Protein AF-X1T639-F1 (afdb_monomer)

Radius of gyration: 18.76 Å; Cα contacts (8 Å, |Δi|>4): 144; chains: 1; bounding box: 60×32×36 Å

Foldseek 3Di:
DDKDWDCWDFDQDPNKTKIKGWIWDDDPQEIETDIEIEIQEDEPVVCCVPPVVPPDDPPPDPDPDPPGYYDYDYHYHYPYYHYPCPDPPPPDPPD

Solvent-accessible surface area (backbone atoms only — not comparable to full-atom values): 5911 Å² total; per-residue (Å²): 128,52,74,48,75,44,77,71,45,86,40,80,57,97,90,33,57,33,41,36,32,34,41,42,36,46,49,102,73,32,37,38,39,43,35,44,35,38,28,66,56,46,46,51,63,58,48,43,53,70,70,67,56,67,81,79,72,85,74,90,60,99,60,87,74,83,86,54,55,76,50,71,50,75,48,77,49,51,79,40,77,43,72,77,81,71,74,78,71,74,71,83,80,72,132

Organism: NCBI:txid412755

Secondary structure (DSSP, 8-state):
-EEEEEEEEEEEETTEEEEEEEEEEEETTEEEEEEEEEES-EEHHHHIIIIISGGG------S----PPEEEEEEEEES-EEPP-----------

Sequence (95 aa):
KNKVLVKTADLNWEGRNLEINGNINLLSKTIGLDIDLSTDGISWDNFKKEFLSQGKKESRNKQKKWDLPVSGMVRLNSDYFSLPLSRCQLADIFL

Nearest PDB structures (foldseek):
  3o6z-assembly1_B  TM=4.169E-01  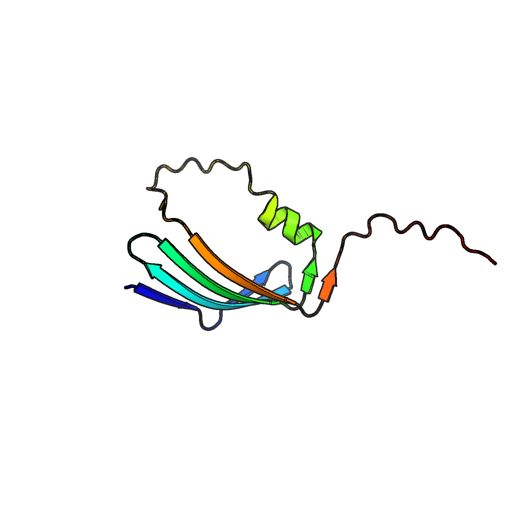e=8.957E-01  Escherichia coli K-12
  7dmx-assembly2_B  TM=6.667E-01  e=1.615E+00  Aequorea victoria
  3o69-assembly1_A  TM=4.093E-01  e=1.243E+00  Escherichia coli K-12
  7dna-assembly4_F  TM=6.166E-01  e=1.416E+00  Aequorea victoria
  7dna-assembly2_B  TM=6.106E-01  e=3.107E+00  Aequorea victoria

Structure (mmCIF, N/CA/C/O backbone):
data_AF-X1T639-F1
#
_entry.id   AF-X1T639-F1
#
loop_
_atom_site.group_PDB
_atom_site.id
_atom_site.type_symbol
_atom_site.label_atom_id
_atom_site.label_alt_id
_atom_site.label_comp_id
_atom_site.label_asym_id
_atom_site.label_entity_id
_atom_site.label_seq_id
_atom_site.pdbx_PDB_ins_code
_atom_site.Cartn_x
_atom_site.Cartn_y
_atom_site.Cartn_z
_atom_site.occupancy
_atom_site.B_iso_or_equiv
_atom_site.auth_seq_id
_atom_site.auth_comp_id
_atom_site.auth_asym_id
_atom_site.auth_atom_id
_atom_site.pdbx_PDB_model_num
ATOM 1 N N . LYS A 1 1 ? -19.502 -6.870 13.607 1.00 55.53 1 LYS A N 1
ATOM 2 C CA . LYS A 1 1 ? -18.201 -6.863 12.894 1.00 55.53 1 LYS A CA 1
ATOM 3 C C . LYS A 1 1 ? -18.532 -6.760 11.420 1.00 55.53 1 LYS A C 1
ATOM 5 O O . LYS A 1 1 ? -19.221 -7.650 10.942 1.00 55.53 1 LYS A O 1
ATOM 10 N N . ASN A 1 2 ? -18.127 -5.684 10.750 1.00 66.44 2 ASN A N 1
ATOM 11 C CA . ASN A 1 2 ? -18.417 -5.499 9.328 1.00 66.44 2 ASN A CA 1
ATOM 12 C C . ASN A 1 2 ? -17.141 -5.797 8.542 1.00 66.44 2 ASN A C 1
ATOM 14 O O . ASN A 1 2 ? -16.070 -5.305 8.902 1.00 66.44 2 ASN A O 1
ATOM 18 N N . LYS A 1 3 ? -17.258 -6.640 7.519 1.00 67.62 3 LYS A N 1
ATOM 19 C CA . LYS A 1 3 ? -16.151 -7.070 6.669 1.00 67.62 3 LYS A CA 1
ATOM 20 C C . LYS A 1 3 ? -16.484 -6.683 5.236 1.00 67.62 3 LYS A C 1
ATOM 22 O O . LYS A 1 3 ? -17.532 -7.078 4.732 1.00 67.62 3 LYS A O 1
ATOM 27 N N . VAL A 1 4 ? -15.610 -5.906 4.613 1.00 73.56 4 VAL A N 1
ATOM 28 C CA . VAL A 1 4 ? -15.704 -5.547 3.200 1.00 73.56 4 VAL A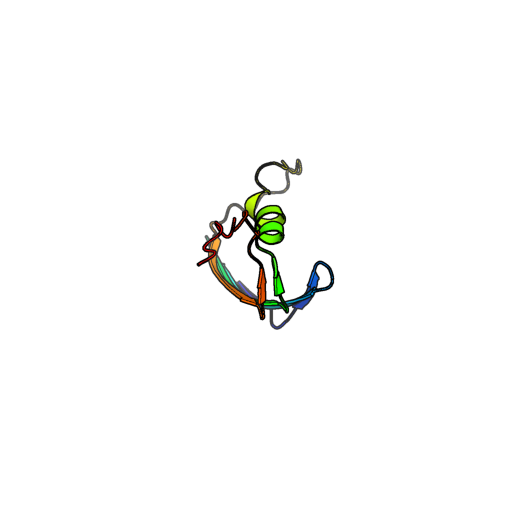 CA 1
ATOM 29 C C . VAL A 1 4 ? -14.618 -6.320 2.478 1.00 73.56 4 VAL A C 1
ATOM 31 O O . VAL A 1 4 ? -13.434 -6.134 2.746 1.00 73.56 4 VAL A O 1
ATOM 34 N N . LEU A 1 5 ? -15.034 -7.214 1.589 1.00 69.56 5 LEU A N 1
ATOM 35 C CA . LEU A 1 5 ? -14.122 -8.004 0.779 1.00 69.56 5 LEU A CA 1
ATOM 36 C C . LEU A 1 5 ? -14.040 -7.368 -0.605 1.00 69.56 5 LEU A C 1
ATOM 38 O O . LEU A 1 5 ? -15.053 -7.242 -1.293 1.00 69.56 5 LEU A O 1
ATOM 42 N N . VAL A 1 6 ? -12.839 -6.959 -0.988 1.00 70.06 6 VAL A N 1
ATOM 43 C CA . VAL A 1 6 ? -12.530 -6.444 -2.318 1.00 70.06 6 VAL A CA 1
ATOM 44 C C . VAL A 1 6 ? -11.952 -7.618 -3.093 1.00 70.06 6 VAL A C 1
ATOM 46 O O . VAL A 1 6 ? -10.837 -8.040 -2.817 1.00 70.06 6 VAL A O 1
ATOM 49 N N . LYS A 1 7 ? -12.746 -8.222 -3.985 1.00 59.12 7 LYS A N 1
ATOM 50 C CA . LYS A 1 7 ? -12.295 -9.397 -4.750 1.00 59.12 7 LYS A CA 1
ATOM 51 C C . LYS A 1 7 ? -11.290 -9.000 -5.824 1.00 59.12 7 LYS A C 1
ATOM 53 O O . LYS A 1 7 ? -10.199 -9.545 -5.837 1.00 59.12 7 LYS A O 1
ATOM 58 N N . THR A 1 8 ? -11.673 -8.047 -6.665 1.00 63.28 8 THR A N 1
ATOM 59 C CA . THR A 1 8 ? -10.833 -7.482 -7.719 1.00 63.28 8 THR A CA 1
ATOM 60 C C . THR A 1 8 ? -11.425 -6.130 -8.100 1.00 63.28 8 THR A C 1
ATOM 62 O O . THR A 1 8 ? -12.640 -6.027 -8.293 1.00 63.28 8 THR A O 1
ATOM 65 N N . ALA A 1 9 ? -10.598 -5.097 -8.179 1.00 70.56 9 ALA A N 1
ATOM 66 C CA . ALA A 1 9 ? -10.936 -3.857 -8.862 1.00 70.56 9 ALA A CA 1
ATOM 67 C C . ALA A 1 9 ? -9.833 -3.563 -9.874 1.00 70.56 9 ALA A C 1
ATOM 69 O O . ALA A 1 9 ? -8.686 -3.385 -9.470 1.00 70.56 9 ALA A O 1
ATOM 70 N N . ASP A 1 10 ? -10.205 -3.523 -11.151 1.00 65.31 10 ASP A N 1
ATOM 71 C CA . ASP A 1 10 ? -9.319 -3.121 -12.235 1.00 65.31 10 ASP A CA 1
ATOM 72 C C . ASP A 1 10 ? -9.412 -1.609 -12.400 1.00 65.31 10 ASP A C 1
ATOM 74 O O . ASP A 1 10 ? -10.455 -1.049 -12.752 1.00 65.31 10 ASP A O 1
ATOM 78 N N . LEU A 1 11 ? -8.314 -0.937 -12.096 1.00 72.94 11 LEU A N 1
ATOM 79 C CA . LEU A 1 11 ? -8.180 0.501 -12.225 1.00 72.94 11 LEU A CA 1
ATOM 80 C C . LEU A 1 11 ? -7.124 0.790 -13.281 1.00 72.94 11 LEU A C 1
ATOM 82 O O . LEU A 1 11 ? -6.036 0.223 -13.256 1.00 72.94 11 LEU A O 1
ATOM 86 N N . ASN A 1 12 ? -7.432 1.708 -14.192 1.00 68.00 12 ASN A N 1
ATOM 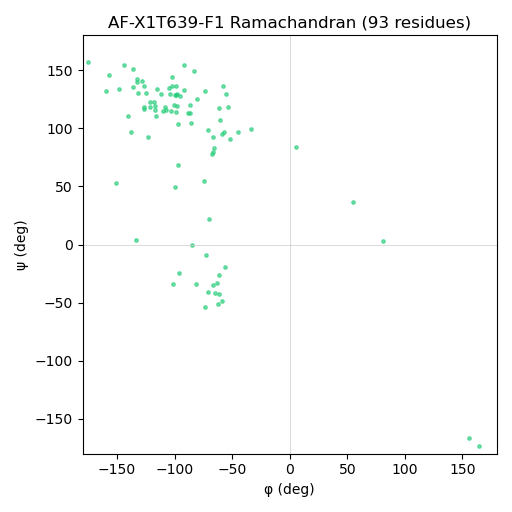87 C CA . ASN A 1 12 ? -6.406 2.285 -15.043 1.00 68.00 12 ASN A CA 1
ATOM 88 C C . ASN A 1 12 ? -5.784 3.478 -14.308 1.00 68.00 12 ASN A C 1
ATOM 90 O O . ASN A 1 12 ? -6.458 4.484 -14.073 1.00 68.00 12 ASN A O 1
ATOM 94 N N . TRP A 1 13 ? -4.516 3.362 -13.927 1.00 66.31 13 TRP A N 1
ATOM 95 C CA . TRP A 1 13 ? -3.757 4.438 -13.298 1.00 66.31 13 TRP A CA 1
ATOM 96 C C . TRP A 1 13 ? -2.601 4.841 -14.214 1.00 66.31 13 TRP A C 1
ATOM 98 O O . TRP A 1 13 ? -1.679 4.070 -14.428 1.00 66.31 13 TRP A O 1
ATOM 108 N N . GLU A 1 14 ? -2.657 6.038 -14.806 1.00 67.69 14 GLU A N 1
ATOM 109 C CA . GLU A 1 14 ? -1.628 6.533 -15.746 1.00 67.69 14 GLU A CA 1
ATOM 110 C C . GLU A 1 14 ? -1.352 5.598 -16.943 1.00 67.69 14 GLU A C 1
ATOM 112 O O . GLU A 1 14 ? -0.217 5.467 -17.402 1.00 67.69 14 GLU A O 1
ATOM 117 N N . GLY A 1 15 ? -2.389 4.935 -17.464 1.00 69.31 15 GLY A N 1
ATOM 118 C CA . GLY A 1 15 ? -2.246 3.972 -18.558 1.00 69.31 15 GLY A CA 1
ATOM 119 C C . GLY A 1 15 ? -1.789 2.584 -18.108 1.00 69.31 15 GLY A C 1
ATOM 120 O O . GLY A 1 15 ? -1.607 1.720 -18.961 1.00 69.31 15 GLY A O 1
ATOM 121 N N . ARG A 1 16 ? -1.637 2.368 -16.798 1.00 71.50 16 ARG A N 1
ATOM 122 C CA . ARG A 1 16 ? -1.239 1.099 -16.186 1.00 71.50 16 ARG A CA 1
ATOM 123 C C . ARG A 1 16 ? -2.426 0.377 -15.597 1.00 71.50 16 ARG A C 1
ATOM 125 O O . ARG A 1 16 ? -3.322 1.013 -15.036 1.00 71.50 16 ARG A O 1
ATOM 132 N N . ASN A 1 17 ? -2.412 -0.943 -15.690 1.00 74.75 17 ASN A N 1
ATOM 133 C CA . ASN A 1 17 ? -3.410 -1.760 -15.018 1.00 74.75 17 ASN A CA 1
ATOM 134 C C . ASN A 1 17 ? -3.012 -1.925 -13.549 1.00 74.75 17 ASN A C 1
ATOM 136 O O . ASN A 1 17 ? -1.892 -2.329 -13.231 1.00 74.75 17 ASN A O 1
ATOM 140 N N . LEU A 1 18 ? -3.932 -1.574 -12.658 1.00 76.81 18 LEU A N 1
ATOM 141 C CA . LEU A 1 18 ? -3.838 -1.788 -11.224 1.00 76.81 18 LEU A CA 1
ATOM 142 C C . LEU A 1 18 ? -4.963 -2.734 -10.818 1.00 76.81 18 LEU A C 1
ATOM 144 O O . LEU A 1 18 ? -6.136 -2.379 -10.907 1.00 76.81 18 LEU A O 1
ATOM 148 N N . GLU A 1 19 ? -4.585 -3.911 -10.347 1.00 76.44 19 GLU A N 1
ATOM 149 C CA . GLU A 1 19 ? -5.475 -4.893 -9.753 1.00 76.44 19 GLU A CA 1
ATOM 150 C C . GLU A 1 19 ? -5.414 -4.767 -8.225 1.00 76.44 19 GLU A C 1
ATOM 152 O O . GLU A 1 19 ? -4.338 -4.750 -7.622 1.00 76.44 19 GLU A O 1
ATOM 157 N N . ILE A 1 20 ? -6.576 -4.671 -7.579 1.00 78.88 20 ILE A N 1
ATOM 158 C CA . ILE A 1 20 ? -6.688 -4.591 -6.117 1.00 78.88 20 ILE A CA 1
ATOM 159 C C . ILE A 1 20 ? -7.471 -5.786 -5.589 1.00 78.88 20 ILE A C 1
ATOM 161 O O . ILE A 1 20 ? -8.648 -5.940 -5.917 1.00 78.88 20 ILE A O 1
ATOM 165 N N . ASN A 1 21 ? -6.864 -6.562 -4.693 1.00 77.62 21 ASN A N 1
ATOM 166 C CA . ASN A 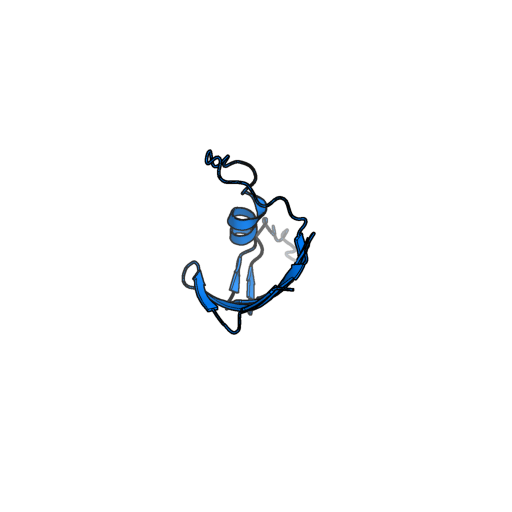1 21 ? -7.520 -7.634 -3.953 1.00 77.62 21 ASN A CA 1
ATOM 167 C C . ASN A 1 21 ? -7.258 -7.450 -2.456 1.00 77.62 21 ASN A C 1
ATOM 169 O O . ASN A 1 21 ? -6.176 -7.049 -2.041 1.00 77.62 21 ASN A O 1
ATOM 173 N N . GLY A 1 22 ? -8.245 -7.699 -1.607 1.00 76.62 22 GLY A N 1
ATOM 174 C CA . GLY A 1 22 ? -8.002 -7.644 -0.178 1.00 76.62 22 GLY A CA 1
ATOM 175 C C . GLY A 1 22 ? -9.243 -7.5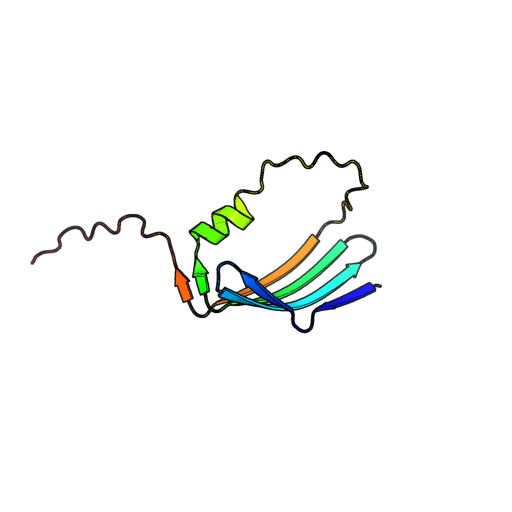86 0.678 1.00 76.62 22 GLY A C 1
ATOM 176 O O . GLY A 1 22 ? -10.390 -7.711 0.240 1.00 76.62 22 GLY A O 1
ATOM 177 N N . ASN A 1 23 ? -8.997 -7.390 1.962 1.00 76.19 23 ASN A N 1
ATOM 178 C CA . ASN A 1 23 ? -10.027 -7.369 2.971 1.00 76.19 23 ASN A CA 1
ATOM 179 C C . ASN A 1 23 ? -9.875 -6.156 3.888 1.00 76.19 23 ASN A C 1
ATOM 181 O O . ASN A 1 23 ? -8.824 -5.914 4.480 1.00 76.19 23 ASN A O 1
ATOM 185 N N . ILE A 1 24 ? -10.981 -5.441 4.065 1.00 80.50 24 ILE A N 1
ATOM 186 C CA . ILE A 1 24 ? -11.107 -4.335 5.004 1.00 80.50 24 ILE A CA 1
ATOM 187 C C . ILE A 1 24 ? -12.024 -4.797 6.136 1.00 80.50 24 ILE A C 1
ATOM 189 O O . ILE A 1 24 ? -13.218 -5.051 5.949 1.00 80.50 24 ILE A O 1
ATOM 193 N N . ASN A 1 25 ? -11.469 -4.891 7.341 1.00 75.88 25 ASN A N 1
ATOM 194 C CA . ASN A 1 25 ? -12.206 -5.258 8.544 1.00 75.88 25 ASN A CA 1
ATOM 195 C C . ASN A 1 25 ? -12.477 -4.012 9.392 1.00 75.88 25 ASN A C 1
ATOM 197 O O . ASN A 1 25 ? -11.562 -3.425 9.968 1.00 75.88 25 ASN A O 1
ATOM 201 N N . LEU A 1 26 ? -13.747 -3.640 9.540 1.00 73.50 26 LEU A N 1
ATOM 202 C CA . LEU A 1 26 ? -14.151 -2.570 10.448 1.00 73.50 26 LEU A CA 1
ATOM 203 C C . LEU A 1 26 ? -14.352 -3.158 11.851 1.00 73.50 26 LEU A C 1
ATOM 205 O O . LEU A 1 26 ? -15.342 -3.853 12.128 1.00 73.50 26 LEU A O 1
ATOM 209 N N . LEU A 1 27 ? -13.391 -2.895 12.737 1.00 73.50 27 LEU A N 1
ATOM 210 C CA . LEU A 1 27 ? -13.488 -3.175 14.167 1.00 73.50 27 LEU A CA 1
ATOM 211 C C . LEU A 1 27 ? -14.046 -1.937 14.878 1.00 73.50 27 LEU A C 1
ATOM 213 O O . LEU A 1 27 ? -13.896 -0.811 14.415 1.00 73.50 27 LEU A O 1
ATOM 217 N N . SER A 1 28 ? -14.685 -2.130 16.031 1.00 71.19 28 SER A N 1
ATOM 218 C CA . SER A 1 28 ? -15.381 -1.063 16.771 1.00 71.19 28 SER A CA 1
ATOM 219 C C . SER A 1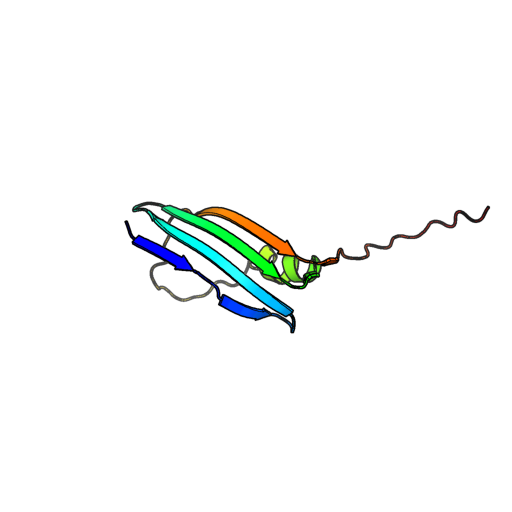 28 ? -14.508 0.145 17.134 1.00 71.19 28 SER A C 1
ATOM 221 O O . SER A 1 28 ? -15.047 1.209 17.424 1.00 71.19 28 SER A O 1
ATOM 223 N N . LYS A 1 29 ? -13.180 -0.015 17.133 1.00 80.44 29 LYS A N 1
ATOM 224 C CA . LYS A 1 29 ? -12.204 1.028 17.470 1.00 80.44 29 LYS A CA 1
ATOM 225 C C . LYS A 1 29 ? -11.034 1.122 16.483 1.00 80.44 29 LYS A C 1
ATOM 227 O O . LYS A 1 29 ? -10.098 1.864 16.750 1.00 80.44 29 LYS A O 1
ATOM 232 N N . THR A 1 30 ? -11.027 0.352 15.394 1.00 79.56 30 THR A N 1
ATOM 233 C CA . THR A 1 30 ? -9.866 0.259 14.487 1.00 79.56 30 THR A CA 1
ATOM 234 C C . THR A 1 30 ? -10.310 -0.200 13.106 1.00 79.56 30 THR A C 1
ATOM 236 O O . THR A 1 30 ? -11.211 -1.029 12.982 1.00 79.56 30 THR A O 1
ATOM 239 N N . ILE A 1 31 ? -9.653 0.296 12.066 1.00 82.44 31 ILE A N 1
ATOM 240 C CA . ILE A 1 31 ? -9.800 -0.226 10.708 1.00 82.44 31 ILE A CA 1
ATOM 241 C C . ILE A 1 31 ? -8.628 -1.173 10.450 1.00 82.44 31 ILE A C 1
ATOM 243 O O . ILE A 1 31 ? -7.478 -0.745 10.438 1.00 82.44 31 ILE A O 1
ATOM 247 N N . GLY A 1 32 ? -8.932 -2.460 10.291 1.00 84.38 32 GLY A N 1
ATOM 248 C CA . GLY A 1 32 ? -7.973 -3.494 9.919 1.00 84.38 32 GLY A CA 1
ATOM 249 C C . GLY A 1 32 ? -7.840 -3.584 8.402 1.00 84.38 32 GLY A C 1
ATOM 250 O O . GLY A 1 32 ? -8.839 -3.877 7.742 1.00 84.38 32 GLY A O 1
ATOM 251 N N . LEU A 1 33 ? -6.642 -3.362 7.861 1.00 85.38 33 LEU A N 1
ATOM 252 C CA . LEU A 1 33 ? -6.361 -3.465 6.424 1.00 85.38 33 LEU A CA 1
ATOM 253 C C . LEU A 1 33 ? -5.438 -4.649 6.119 1.00 85.38 33 LEU A C 1
ATOM 255 O O . LEU A 1 33 ? -4.378 -4.790 6.722 1.00 85.38 33 LEU A O 1
ATOM 259 N N . ASP A 1 34 ? -5.831 -5.478 5.163 1.00 85.94 34 ASP A N 1
ATOM 260 C CA . ASP A 1 34 ? -4.958 -6.476 4.543 1.00 85.94 34 ASP A CA 1
ATOM 261 C C . ASP A 1 34 ? -5.246 -6.440 3.042 1.00 85.94 34 ASP A C 1
ATOM 263 O O . ASP A 1 34 ? -6.280 -6.944 2.594 1.00 85.94 34 ASP A O 1
ATOM 267 N N . ILE A 1 35 ? -4.422 -5.698 2.301 1.00 84.56 35 ILE A N 1
ATOM 268 C CA . ILE A 1 35 ? -4.644 -5.388 0.884 1.00 84.56 35 ILE A CA 1
ATOM 269 C C . ILE A 1 35 ? -3.419 -5.816 0.086 1.00 84.5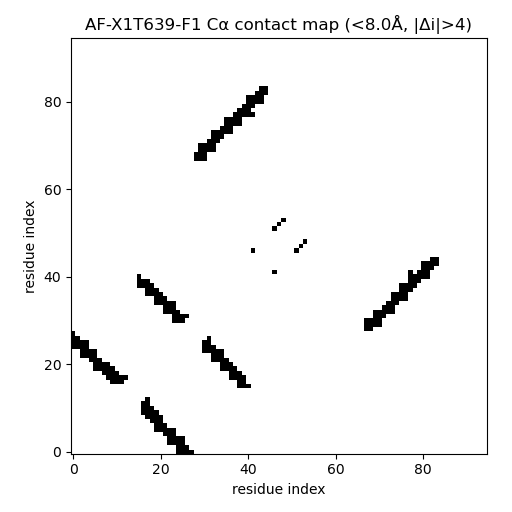6 35 ILE A C 1
ATOM 271 O O . ILE A 1 35 ? -2.302 -5.422 0.413 1.00 84.56 35 ILE A O 1
ATOM 275 N N . ASP A 1 36 ? -3.660 -6.553 -0.989 1.00 83.50 36 ASP A N 1
ATOM 276 C CA . ASP A 1 36 ? -2.687 -6.903 -2.008 1.00 83.50 36 ASP A CA 1
ATOM 277 C C . ASP A 1 36 ? -3.004 -6.111 -3.287 1.00 83.50 36 ASP A C 1
ATOM 279 O O . ASP A 1 36 ? -4.084 -6.206 -3.875 1.00 83.50 36 ASP A O 1
ATOM 283 N N . LEU A 1 37 ? -2.055 -5.279 -3.699 1.00 82.94 37 LEU A N 1
ATOM 284 C CA . LEU A 1 37 ? -2.093 -4.491 -4.925 1.00 82.94 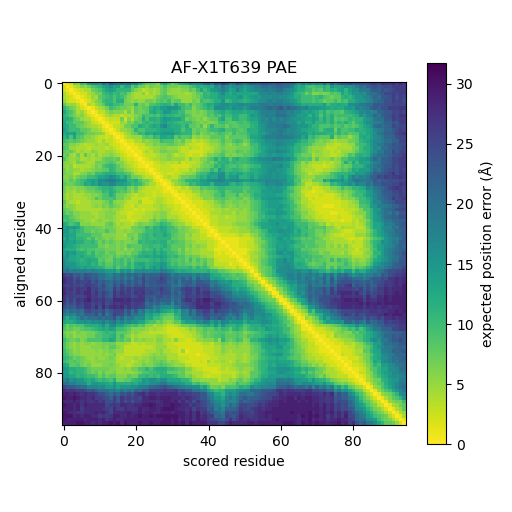37 LEU A CA 1
ATOM 285 C C . LEU A 1 37 ? -1.159 -5.141 -5.940 1.00 82.94 37 LEU A C 1
ATOM 287 O O . LEU A 1 37 ? -0.026 -5.468 -5.591 1.00 82.94 37 LEU A O 1
ATOM 291 N N . SER A 1 38 ? -1.597 -5.283 -7.185 1.00 82.88 38 SER A N 1
ATOM 292 C CA . SER A 1 38 ? -0.757 -5.752 -8.290 1.00 82.88 38 SER A CA 1
ATOM 293 C C . SER A 1 38 ? -0.825 -4.761 -9.442 1.00 82.88 38 SER A C 1
ATOM 295 O O . SER A 1 38 ? -1.897 -4.261 -9.765 1.00 82.88 38 SER A O 1
ATOM 297 N N . THR A 1 39 ? 0.306 -4.437 -10.058 1.00 82.31 39 THR A N 1
ATOM 298 C CA . THR A 1 39 ? 0.340 -3.535 -11.215 1.00 82.31 39 THR A CA 1
ATOM 299 C C . THR A 1 39 ? 1.402 -3.956 -12.221 1.00 82.31 39 THR A C 1
ATOM 301 O O . THR A 1 39 ? 2.392 -4.584 -11.854 1.00 82.31 39 THR A O 1
ATOM 304 N N . ASP A 1 40 ? 1.210 -3.598 -13.490 1.00 82.00 40 ASP A N 1
ATOM 305 C CA . ASP A 1 40 ? 2.212 -3.838 -14.535 1.00 82.00 40 ASP A CA 1
ATOM 306 C C . ASP A 1 40 ? 3.533 -3.097 -14.257 1.00 82.00 40 ASP A C 1
ATOM 308 O O . ASP A 1 40 ? 4.600 -3.548 -14.660 1.00 82.00 40 ASP A O 1
ATOM 312 N N . GLY A 1 41 ? 3.509 -1.990 -13.514 1.00 79.00 41 GLY A N 1
ATOM 313 C CA . GLY A 1 41 ? 4.719 -1.292 -13.127 1.00 79.00 41 GLY A CA 1
ATOM 314 C C . GLY A 1 41 ? 4.484 -0.131 -12.183 1.00 79.00 41 GLY A C 1
ATOM 315 O O . GLY A 1 41 ? 3.463 0.553 -12.247 1.00 79.00 41 GLY A O 1
ATOM 316 N N . ILE A 1 42 ? 5.519 0.240 -11.431 1.00 81.25 42 ILE A N 1
ATOM 317 C CA . ILE A 1 42 ? 5.494 1.447 -10.603 1.00 81.25 42 ILE A CA 1
ATOM 318 C C . ILE A 1 42 ? 6.755 2.297 -10.776 1.00 81.25 42 ILE A C 1
ATOM 320 O O . ILE A 1 42 ? 7.873 1.789 -10.869 1.00 81.25 42 ILE A O 1
ATOM 324 N N . SER A 1 43 ? 6.564 3.617 -10.817 1.00 79.88 43 SER A N 1
ATOM 325 C CA . SER A 1 43 ? 7.650 4.592 -10.725 1.00 79.88 43 SER A CA 1
ATOM 326 C C . SER A 1 43 ? 7.738 5.150 -9.313 1.00 79.88 43 SER A C 1
ATOM 328 O O . SER A 1 43 ? 6.747 5.641 -8.767 1.00 79.88 43 SER A O 1
ATOM 330 N N . TRP A 1 44 ? 8.936 5.120 -8.729 1.00 81.12 44 TRP A N 1
ATOM 331 C CA . TRP A 1 44 ? 9.167 5.617 -7.375 1.00 81.12 44 TRP A CA 1
ATOM 332 C C . TRP A 1 44 ? 8.894 7.119 -7.236 1.00 81.12 44 TRP A C 1
ATOM 334 O O . TRP A 1 44 ? 8.433 7.570 -6.188 1.00 81.12 44 TRP A O 1
ATOM 344 N N . ASP A 1 45 ? 9.143 7.909 -8.281 1.00 78.62 45 ASP A N 1
ATOM 345 C CA . ASP A 1 45 ? 8.858 9.345 -8.249 1.00 78.62 45 ASP A CA 1
ATOM 346 C C . ASP A 1 45 ? 7.356 9.628 -8.285 1.00 78.62 45 ASP A C 1
ATOM 348 O O . ASP A 1 45 ? 6.881 10.450 -7.495 1.00 78.62 45 ASP A O 1
ATOM 352 N N . ASN A 1 46 ? 6.594 8.887 -9.096 1.00 74.12 46 ASN A N 1
ATOM 353 C CA . ASN A 1 46 ? 5.132 8.988 -9.111 1.00 74.12 46 ASN A CA 1
ATOM 354 C C . ASN A 1 46 ? 4.543 8.519 -7.777 1.00 74.12 46 ASN A C 1
ATOM 356 O O . ASN A 1 46 ? 3.691 9.200 -7.211 1.00 74.12 46 ASN A O 1
ATOM 360 N N . PHE A 1 47 ? 5.065 7.425 -7.211 1.00 76.00 47 PHE A N 1
ATOM 361 C CA . PHE A 1 47 ? 4.661 6.958 -5.887 1.00 76.00 47 PHE A CA 1
ATOM 362 C C . PHE A 1 47 ? 4.898 8.023 -4.807 1.00 76.00 47 PHE A C 1
ATOM 364 O O . PHE A 1 47 ? 3.990 8.350 -4.045 1.00 76.00 47 PHE A O 1
ATOM 371 N N . LYS A 1 48 ? 6.090 8.633 -4.759 1.00 77.25 48 LYS A N 1
ATOM 372 C CA . LYS A 1 48 ? 6.394 9.705 -3.795 1.00 77.25 48 LYS A CA 1
ATOM 373 C C . LYS A 1 48 ? 5.491 10.921 -3.987 1.00 77.25 48 LYS A C 1
ATOM 375 O O . LYS A 1 48 ? 5.005 11.483 -3.006 1.00 77.25 48 LYS A O 1
ATOM 380 N N . LYS A 1 49 ? 5.254 11.331 -5.232 1.00 76.19 49 LYS A N 1
ATOM 381 C CA . LYS A 1 49 ? 4.381 12.464 -5.541 1.00 76.19 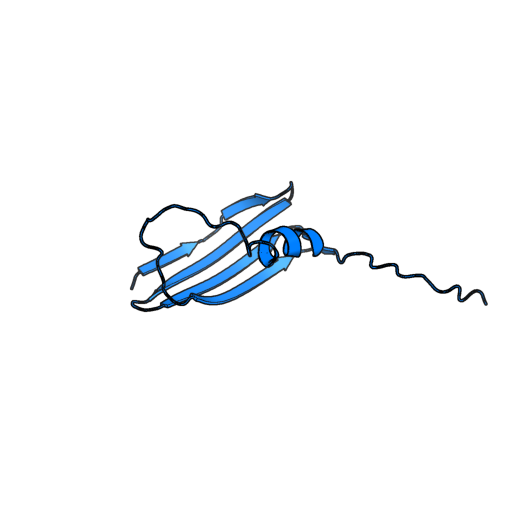49 LYS A CA 1
ATOM 382 C C . LYS A 1 49 ? 2.949 12.190 -5.084 1.00 76.19 49 LYS A C 1
ATOM 384 O O . LYS A 1 49 ? 2.396 12.989 -4.341 1.00 76.19 49 LYS A O 1
ATOM 389 N N . GLU A 1 50 ? 2.361 11.062 -5.444 1.00 72.50 50 GLU A N 1
ATOM 390 C CA . GLU A 1 50 ? 0.944 10.822 -5.166 1.00 72.50 50 GLU A CA 1
ATOM 391 C C . GLU A 1 50 ? 0.683 10.348 -3.734 1.00 72.50 50 GLU A C 1
ATOM 393 O O . GLU A 1 50 ? -0.325 10.735 -3.156 1.00 72.50 50 GLU A O 1
ATOM 398 N N . PHE A 1 51 ? 1.578 9.573 -3.116 1.00 70.50 51 PHE A N 1
ATOM 399 C CA . PHE A 1 51 ? 1.336 9.005 -1.783 1.00 70.50 51 PHE A CA 1
ATOM 400 C C . PHE A 1 51 ? 2.043 9.754 -0.651 1.00 70.50 51 PHE A C 1
ATOM 402 O O . PHE A 1 51 ? 1.483 9.863 0.438 1.00 70.50 51 PHE A O 1
ATOM 409 N N . LEU A 1 52 ? 3.243 10.305 -0.877 1.00 68.94 52 LEU A N 1
ATOM 410 C CA . LEU A 1 52 ? 4.004 10.986 0.185 1.00 68.94 52 LEU A CA 1
ATOM 411 C C . LEU A 1 52 ? 3.822 12.507 0.188 1.00 68.94 52 LEU A C 1
ATOM 413 O O . LEU A 1 52 ? 3.979 13.133 1.235 1.00 68.94 52 LEU A O 1
ATOM 417 N N . SER A 1 53 ? 3.472 13.125 -0.946 1.00 62.88 53 SER A N 1
ATOM 418 C CA . SER A 1 53 ? 3.332 14.588 -1.017 1.00 62.88 53 SER A CA 1
ATOM 419 C C . SER A 1 53 ? 1.956 15.123 -0.583 1.00 62.88 53 SER A C 1
ATOM 421 O O . SER A 1 53 ? 1.770 16.337 -0.483 1.00 62.88 53 SER A O 1
ATOM 423 N N . GLN A 1 54 ? 1.011 14.252 -0.198 1.00 57.31 54 GLN A N 1
ATOM 424 C CA . GLN A 1 54 ? -0.337 14.628 0.275 1.00 57.31 54 GLN A CA 1
ATOM 425 C C . GLN A 1 54 ? -0.386 15.307 1.663 1.00 57.31 54 GLN A C 1
ATOM 427 O O . GLN A 1 54 ? -1.428 15.360 2.312 1.00 57.31 54 GLN A O 1
ATOM 432 N N . GLY A 1 55 ? 0.713 15.902 2.122 1.00 52.66 55 GLY A N 1
ATOM 433 C CA . GLY A 1 55 ? 0.789 16.566 3.421 1.00 52.66 55 GLY A CA 1
ATOM 434 C C . GLY A 1 55 ? 0.051 17.908 3.547 1.00 52.66 55 GLY A C 1
ATOM 435 O O . GLY A 1 55 ? -0.015 18.423 4.658 1.00 52.66 55 GLY A O 1
ATOM 436 N N . LYS A 1 56 ? -0.475 18.534 2.477 1.00 51.16 56 LYS A N 1
ATOM 437 C CA . LYS A 1 56 ? -1.000 19.922 2.565 1.00 51.16 56 LYS A CA 1
ATOM 438 C C . LYS A 1 56 ? -2.141 20.279 1.601 1.00 51.16 56 LYS A C 1
ATOM 440 O O . LYS A 1 56 ? -2.084 21.304 0.925 1.00 51.16 56 LYS A O 1
ATOM 445 N N . LYS A 1 57 ? -3.224 19.504 1.559 1.00 50.00 57 LYS A N 1
ATOM 446 C CA . LYS A 1 57 ? -4.515 20.056 1.105 1.00 50.00 57 LYS A CA 1
ATOM 447 C C . LYS A 1 57 ? -5.559 19.850 2.189 1.00 50.00 57 LYS A C 1
ATOM 449 O O . LYS A 1 57 ? -6.203 18.810 2.277 1.00 50.00 57 LYS A O 1
ATOM 454 N N . GLU A 1 58 ? -5.694 20.866 3.040 1.00 48.00 58 GLU A N 1
ATOM 455 C CA . GLU A 1 58 ? -6.818 21.002 3.960 1.00 48.00 58 GLU A CA 1
ATOM 456 C C . GLU A 1 58 ? -8.121 21.013 3.157 1.00 48.00 58 GLU A C 1
ATOM 458 O O . GLU A 1 58 ? -8.553 22.037 2.628 1.00 48.00 58 GLU A O 1
ATOM 463 N N . SER A 1 59 ? -8.761 19.853 3.054 1.00 48.75 59 SER A N 1
ATOM 464 C CA . SER A 1 59 ? -10.134 19.781 2.581 1.00 48.75 59 SER A CA 1
ATOM 465 C C . SER A 1 59 ? -11.029 20.368 3.675 1.00 48.75 59 SER A C 1
ATOM 467 O O . SER A 1 59 ? -11.321 19.721 4.685 1.00 48.75 59 SER A O 1
ATOM 469 N N . ARG A 1 60 ? -11.410 21.641 3.508 1.00 48.25 60 ARG A N 1
ATOM 470 C CA . ARG A 1 60 ? -12.465 22.308 4.281 1.00 48.25 60 ARG A CA 1
ATOM 471 C C . ARG A 1 60 ? -13.803 21.655 3.941 1.00 48.25 60 ARG A C 1
ATOM 473 O O . ARG A 1 60 ? -14.582 22.189 3.163 1.00 48.25 60 ARG A O 1
ATOM 480 N N . ASN A 1 61 ? -14.086 20.507 4.540 1.00 48.97 61 ASN A N 1
ATOM 481 C CA . ASN A 1 61 ? -15.449 20.013 4.627 1.00 48.97 61 ASN A CA 1
ATOM 482 C C . ASN A 1 61 ? -15.659 19.378 6.004 1.00 48.97 61 ASN A C 1
ATOM 484 O O . ASN A 1 61 ? -15.057 18.359 6.336 1.00 48.97 61 ASN A O 1
ATOM 488 N N . LYS A 1 62 ? -16.472 20.032 6.843 1.00 48.31 62 LYS A N 1
ATOM 489 C CA . LYS A 1 62 ? -16.834 19.596 8.204 1.00 48.31 62 LYS A CA 1
ATOM 490 C C . LYS A 1 62 ? -17.839 18.434 8.155 1.00 48.31 62 LYS A C 1
ATOM 492 O O . LYS A 1 62 ? -18.905 18.500 8.757 1.00 48.31 62 LYS A O 1
ATOM 497 N N . GLN A 1 63 ? -17.513 17.358 7.451 1.00 51.19 63 GLN A N 1
ATOM 498 C CA . GLN A 1 63 ? -18.167 16.069 7.660 1.00 51.19 63 GLN A CA 1
ATOM 499 C C . GLN A 1 63 ? -17.291 15.269 8.611 1.00 51.19 63 GLN A C 1
ATOM 501 O O . GLN A 1 63 ? -16.083 15.199 8.403 1.00 51.19 63 GLN A O 1
ATOM 506 N N . LYS A 1 64 ? -17.902 14.751 9.688 1.00 53.97 64 LYS A N 1
ATOM 507 C CA . LYS A 1 64 ? -17.275 13.940 10.744 1.00 53.97 64 LYS A CA 1
ATOM 508 C C . LYS A 1 64 ? -16.165 13.068 10.153 1.00 53.97 64 LYS A C 1
ATOM 510 O O . LYS A 1 64 ? -16.454 12.025 9.573 1.00 53.97 64 LYS A O 1
ATOM 515 N N . LYS A 1 65 ? -14.909 13.510 10.286 1.00 60.97 65 LYS A N 1
ATOM 516 C CA . LYS A 1 65 ? -13.758 12.688 9.925 1.00 60.97 65 LYS A CA 1
ATOM 517 C C . LYS A 1 65 ? -13.825 11.473 10.835 1.00 60.97 65 LYS A C 1
ATOM 519 O O . LYS A 1 65 ? -13.834 11.613 12.055 1.00 60.97 65 LYS A O 1
ATOM 524 N N . TRP A 1 66 ? -13.981 10.300 10.240 1.00 61.28 66 TRP A N 1
ATOM 525 C CA . TRP A 1 66 ? -13.780 9.052 10.953 1.00 61.28 66 TRP A CA 1
ATOM 526 C C . TRP A 1 66 ? -12.335 9.033 11.447 1.00 61.28 66 TRP A C 1
ATOM 528 O O . TRP A 1 66 ? -11.414 8.909 10.649 1.00 61.28 66 TRP A O 1
ATOM 538 N N . ASP A 1 67 ? -12.163 9.210 12.754 1.00 69.56 67 ASP A N 1
ATOM 539 C CA . ASP A 1 67 ? -10.867 9.249 13.435 1.00 69.56 67 ASP A CA 1
ATOM 540 C C . ASP A 1 67 ? -10.575 7.895 14.094 1.00 69.56 67 ASP A C 1
ATOM 542 O O . ASP A 1 67 ? -10.332 7.782 15.294 1.00 69.56 67 ASP A O 1
ATOM 546 N N . LEU A 1 68 ? -10.734 6.820 13.317 1.00 77.75 68 LEU A N 1
ATOM 547 C CA . LEU A 1 68 ? -10.382 5.483 13.777 1.00 77.75 68 LEU A CA 1
ATOM 548 C C . LEU A 1 68 ? -8.937 5.188 13.375 1.00 77.75 68 LEU A C 1
ATOM 550 O O . LEU A 1 68 ? -8.594 5.379 12.205 1.00 77.75 68 LEU A O 1
ATOM 554 N N . PRO A 1 69 ? -8.101 4.673 14.293 1.00 81.50 69 PRO A N 1
ATOM 555 C CA . PRO A 1 69 ? -6.767 4.227 13.938 1.00 81.50 69 PRO A CA 1
ATOM 556 C C . PRO A 1 69 ? -6.854 3.148 12.858 1.00 81.50 69 PRO A C 1
ATOM 558 O O . PRO A 1 69 ? -7.687 2.237 12.918 1.00 81.50 69 PRO A O 1
ATOM 561 N N . VAL A 1 70 ? -5.977 3.263 11.867 1.00 83.06 70 VAL A N 1
ATOM 562 C CA . VAL A 1 70 ? -5.809 2.281 10.799 1.00 83.06 70 VAL A CA 1
ATOM 563 C C . VAL A 1 70 ? -4.612 1.408 11.158 1.00 83.06 70 VAL A C 1
ATOM 565 O O . VAL A 1 70 ? -3.543 1.921 11.479 1.00 83.06 70 VAL A O 1
ATOM 568 N N . SER A 1 71 ? -4.789 0.091 11.134 1.00 83.94 71 SER A N 1
ATOM 569 C CA . SER A 1 71 ? -3.735 -0.885 11.417 1.00 83.94 71 SER A CA 1
ATOM 570 C C . SER A 1 71 ? -3.802 -2.002 10.389 1.00 83.94 71 SER A C 1
ATOM 572 O O . SER A 1 71 ? -4.890 -2.473 10.058 1.00 83.94 71 SER A O 1
ATOM 574 N N . GLY A 1 72 ? -2.660 -2.422 9.857 1.00 84.75 72 GLY A N 1
ATOM 575 C CA . GLY A 1 72 ? -2.655 -3.437 8.817 1.00 84.75 72 GLY A CA 1
ATOM 576 C C . GLY A 1 72 ? -1.431 -3.401 7.926 1.00 84.75 72 GLY A C 1
ATOM 577 O O . GLY A 1 72 ? -0.447 -2.726 8.230 1.00 84.75 72 GLY A O 1
ATOM 578 N N . MET A 1 73 ? -1.524 -4.124 6.817 1.00 86.19 73 MET A N 1
ATOM 579 C CA . MET A 1 73 ? -0.480 -4.194 5.808 1.00 86.19 73 MET A CA 1
ATOM 580 C C . MET A 1 73 ? -1.072 -4.004 4.415 1.00 86.19 73 MET A C 1
ATOM 582 O O . MET A 1 73 ? -2.164 -4.480 4.110 1.00 86.19 73 MET A O 1
ATOM 586 N N . VAL A 1 74 ? -0.319 -3.297 3.578 1.00 82.31 74 VAL A N 1
ATOM 587 C CA . VAL A 1 74 ? -0.561 -3.209 2.142 1.00 82.31 74 VAL A CA 1
ATOM 588 C C . VAL A 1 74 ? 0.657 -3.814 1.462 1.00 82.31 74 VAL A C 1
ATOM 590 O O . VAL A 1 74 ? 1.772 -3.335 1.678 1.00 82.31 74 VAL A O 1
ATOM 593 N N . ARG A 1 75 ? 0.462 -4.880 0.688 1.00 88.06 75 ARG A N 1
ATOM 594 C CA . ARG A 1 75 ? 1.505 -5.472 -0.154 1.00 88.06 75 ARG A CA 1
ATOM 595 C C . ARG A 1 75 ? 1.313 -4.956 -1.571 1.00 88.06 75 ARG A C 1
ATOM 597 O O . ARG A 1 75 ? 0.188 -4.891 -2.056 1.00 88.06 75 ARG A O 1
ATOM 604 N N . LEU A 1 76 ? 2.405 -4.577 -2.220 1.00 83.75 76 LEU A N 1
ATOM 605 C CA . LEU A 1 76 ? 2.400 -4.131 -3.606 1.00 83.75 76 LEU A CA 1
ATOM 606 C C . LEU A 1 76 ? 3.316 -5.042 -4.418 1.00 83.75 76 LEU A C 1
ATOM 608 O O . LEU A 1 76 ? 4.519 -5.088 -4.165 1.00 83.75 76 LEU A O 1
ATOM 612 N N . ASN A 1 77 ? 2.733 -5.719 -5.398 1.00 85.88 77 ASN A N 1
ATOM 613 C CA . ASN A 1 77 ? 3.420 -6.497 -6.413 1.00 85.88 77 ASN A CA 1
ATOM 614 C C . ASN A 1 77 ? 3.459 -5.689 -7.710 1.00 85.88 77 ASN A C 1
ATOM 616 O O . ASN A 1 77 ? 2.479 -5.051 -8.093 1.00 85.88 77 ASN A O 1
ATOM 620 N N . SER A 1 78 ? 4.608 -5.686 -8.372 1.00 83.69 78 SER A N 1
ATOM 621 C CA . SER A 1 78 ? 4.817 -4.921 -9.595 1.00 83.69 78 SER A CA 1
ATOM 622 C C . SER A 1 78 ? 5.808 -5.654 -10.480 1.00 83.69 78 SER A C 1
ATOM 624 O O . SER A 1 78 ? 6.853 -6.066 -9.973 1.00 83.69 78 SER A O 1
ATOM 626 N N . ASP A 1 79 ? 5.520 -5.783 -11.777 1.00 86.00 79 ASP A N 1
ATOM 627 C CA . ASP A 1 79 ? 6.421 -6.499 -12.694 1.00 86.00 79 ASP A CA 1
ATOM 628 C C . ASP A 1 79 ? 7.747 -5.749 -12.874 1.00 86.00 79 ASP A C 1
ATOM 630 O O . ASP A 1 79 ? 8.815 -6.356 -12.968 1.00 86.00 79 ASP A O 1
ATOM 634 N N . TYR A 1 80 ? 7.703 -4.414 -12.862 1.00 81.88 80 TYR A N 1
ATOM 635 C CA . TYR A 1 80 ? 8.902 -3.581 -12.811 1.00 81.88 80 TYR A CA 1
ATOM 636 C C . TYR A 1 80 ? 8.777 -2.416 -11.831 1.00 81.88 80 TYR A C 1
ATOM 638 O O . TYR A 1 80 ? 7.698 -1.873 -11.587 1.00 81.88 80 TYR A O 1
ATOM 646 N N . PHE A 1 81 ? 9.921 -2.004 -11.288 1.00 82.19 81 PHE A N 1
ATOM 647 C CA . PHE A 1 81 ? 10.048 -0.870 -10.382 1.00 82.19 81 PHE A CA 1
ATOM 648 C C . PHE A 1 81 ? 11.117 0.085 -10.918 1.00 82.19 81 PHE A C 1
ATOM 650 O O . PHE A 1 81 ? 12.284 -0.297 -11.026 1.00 82.19 81 PHE A O 1
ATOM 657 N N . SER A 1 82 ? 10.742 1.320 -11.266 1.00 81.62 82 SER A N 1
ATOM 658 C CA . SER A 1 82 ? 11.702 2.330 -11.726 1.00 81.62 82 SER A CA 1
ATOM 659 C C . SER A 1 82 ? 12.102 3.283 -10.600 1.00 81.62 82 SER A C 1
ATOM 661 O O . SER A 1 82 ? 11.280 4.003 -10.027 1.00 81.62 82 SER A O 1
ATOM 663 N N . LEU A 1 83 ? 13.398 3.291 -10.286 1.00 76.44 83 LEU A N 1
ATOM 664 C CA . LEU A 1 83 ? 14.012 4.286 -9.413 1.00 76.44 83 LEU A CA 1
ATOM 665 C C . LEU A 1 83 ? 14.353 5.553 -10.212 1.00 76.44 83 LEU A C 1
ATOM 667 O O . LEU A 1 83 ? 14.692 5.447 -11.394 1.00 76.44 83 LEU A O 1
ATOM 671 N N . PRO A 1 84 ? 14.330 6.743 -9.584 1.00 66.75 84 PRO A N 1
ATOM 672 C CA . PRO A 1 84 ? 14.951 7.916 -10.176 1.00 66.75 84 PRO A CA 1
ATOM 673 C C . PRO A 1 84 ? 16.411 7.607 -10.491 1.00 66.75 84 PRO A C 1
ATOM 675 O O . PRO A 1 84 ? 17.164 7.162 -9.620 1.00 66.75 84 PRO A O 1
ATOM 678 N N . LEU A 1 85 ? 16.821 7.896 -11.724 1.00 61.28 85 LEU A N 1
ATOM 679 C CA . LEU A 1 85 ? 18.227 7.999 -12.095 1.00 61.28 85 LEU A CA 1
ATOM 680 C C . LEU A 1 85 ? 18.814 9.233 -11.397 1.00 61.28 85 LEU A C 1
ATOM 682 O O . LEU A 1 85 ? 18.990 10.295 -11.993 1.00 61.28 85 LEU A O 1
ATOM 686 N N . SER A 1 86 ? 19.112 9.112 -10.107 1.00 55.28 86 SER A N 1
ATOM 687 C CA . SER A 1 86 ? 20.008 10.035 -9.421 1.00 55.28 86 SER A CA 1
ATOM 688 C C . SER A 1 86 ? 21.379 9.823 -10.037 1.00 55.28 86 SER A C 1
ATOM 690 O O . SER A 1 86 ? 22.051 8.885 -9.628 1.00 55.28 86 SER A O 1
ATOM 692 N N . ARG A 1 87 ? 21.723 10.611 -11.071 1.00 48.34 87 ARG A N 1
ATOM 693 C CA . ARG A 1 87 ? 23.024 10.653 -11.767 1.00 48.34 87 ARG A CA 1
ATOM 694 C C . ARG A 1 87 ? 23.986 9.564 -11.275 1.00 48.34 87 ARG A C 1
ATOM 696 O O . ARG A 1 87 ? 24.854 9.836 -10.448 1.00 48.34 87 ARG A O 1
ATOM 703 N N . CYS A 1 88 ? 23.866 8.348 -11.810 1.00 51.03 88 CYS A N 1
ATOM 704 C CA . CYS A 1 88 ? 25.035 7.492 -11.900 1.00 51.03 88 CYS A CA 1
ATOM 705 C C . CYS A 1 88 ? 25.952 8.214 -12.887 1.00 51.03 88 CYS A C 1
ATOM 707 O O . CYS A 1 88 ? 25.909 7.965 -14.088 1.00 51.03 88 CYS A O 1
ATOM 709 N N . GLN A 1 89 ? 26.721 9.187 -12.391 1.00 48.62 89 GLN A N 1
ATOM 710 C CA . GLN A 1 89 ? 28.006 9.476 -12.988 1.00 48.62 89 GLN A CA 1
ATOM 711 C C . GLN A 1 89 ? 28.743 8.150 -12.866 1.00 48.62 89 GLN A C 1
ATOM 713 O O . GLN A 1 89 ? 29.250 7.806 -11.800 1.00 48.62 89 GLN A O 1
ATOM 718 N N . LEU A 1 90 ? 28.681 7.354 -13.935 1.00 50.28 90 LEU A N 1
ATOM 719 C CA . LEU A 1 90 ? 29.749 6.438 -14.274 1.00 50.28 90 LEU A CA 1
ATOM 720 C C . LEU A 1 90 ? 30.984 7.330 -14.282 1.00 50.28 90 LEU A C 1
ATOM 722 O O . LEU A 1 90 ? 31.239 8.031 -15.255 1.00 50.28 90 LEU A O 1
ATOM 726 N N . ALA A 1 91 ? 31.636 7.434 -13.124 1.00 44.16 91 ALA A N 1
ATOM 727 C CA . ALA A 1 91 ? 32.982 7.941 -13.064 1.00 44.16 91 ALA A CA 1
ATOM 728 C C . ALA A 1 91 ? 33.738 7.066 -14.052 1.00 44.16 91 ALA A C 1
ATOM 730 O O . ALA A 1 91 ? 33.705 5.840 -13.933 1.00 44.16 91 ALA A O 1
ATOM 731 N N . ASP A 1 92 ? 34.274 7.716 -15.075 1.00 48.78 92 ASP A N 1
ATOM 732 C CA . ASP A 1 92 ? 35.114 7.133 -16.097 1.00 48.78 92 ASP A CA 1
ATOM 733 C C . ASP A 1 92 ? 36.150 6.215 -15.439 1.00 48.78 92 ASP A C 1
ATOM 735 O O . ASP A 1 92 ? 37.187 6.660 -14.958 1.00 48.78 92 ASP A O 1
ATOM 739 N N . ILE A 1 93 ? 35.863 4.916 -15.401 1.00 48.12 93 ILE A N 1
ATOM 740 C CA . ILE A 1 93 ? 36.888 3.884 -15.298 1.00 48.12 93 ILE A CA 1
ATOM 741 C C . ILE A 1 93 ? 37.111 3.439 -16.740 1.00 48.12 93 ILE A C 1
ATOM 743 O O . ILE A 1 93 ? 36.695 2.364 -17.167 1.00 48.12 93 ILE A O 1
ATOM 747 N N . PHE A 1 94 ? 37.687 4.353 -17.523 1.00 43.88 94 PHE A N 1
ATOM 748 C CA . PHE A 1 94 ? 38.491 3.953 -18.663 1.00 43.88 94 PHE A CA 1
ATOM 749 C C . PHE A 1 94 ? 39.814 3.407 -18.110 1.00 43.88 94 PHE A C 1
ATOM 751 O O . PHE A 1 94 ? 40.393 3.983 -17.189 1.00 43.88 94 PHE A O 1
ATOM 758 N N . LEU A 1 95 ? 40.166 2.240 -18.651 1.00 41.41 95 LEU A N 1
ATOM 759 C CA . LEU A 1 95 ? 41.314 1.373 -18.376 1.00 41.41 95 LEU A CA 1
ATOM 760 C C . LEU A 1 95 ? 42.658 2.097 -18.229 1.00 41.41 95 LEU A C 1
ATOM 762 O O . LEU A 1 95 ? 42.908 3.037 -19.016 1.00 41.41 95 LEU A O 1
#

Mean predicted aligned error: 12.51 Å

pLDDT: mean 70.01, std 12.97, range [41.41, 88.06]